Protein AF-A0A7S4I7B5-F1 (afdb_monomer_lite)

Sequence (107 aa):
AAAANTLRDDHNLAEEVQRGLEEISSRQYVWDRAELQAAAMRALEQPELCGWAKRVLLGEDRRSLSVHSHEGSIEKEQLASQPMPDNAAPIVLPDGAAKFREGLRKC

Foldseek 3Di:
DVLVPLPDDDPDPVSLVVLQVVCVVVVPVPSCVSVVSSVVVVVDDPVNVVVVCCCDPPHDVDDDDDDDDDDDDDPVVPVVPDDDPPPDDDDDDPPVVVVVVVVVVVD

Structure (mmCIF, N/CA/C/O backbone):
data_AF-A0A7S4I7B5-F1
#
_entry.id   AF-A0A7S4I7B5-F1
#
loop_
_atom_site.group_PDB
_atom_site.id
_atom_site.type_symbol
_atom_site.label_atom_id
_atom_site.label_alt_id
_atom_site.label_comp_id
_atom_site.label_asym_id
_atom_site.label_entity_id
_atom_site.label_seq_id
_atom_site.pdbx_PDB_ins_code
_atom_site.Cartn_x
_atom_site.Cartn_y
_atom_site.Cartn_z
_atom_site.occupancy
_atom_site.B_iso_or_equiv
_atom_site.auth_seq_id
_atom_site.auth_comp_id
_atom_site.auth_asym_id
_atom_site.auth_atom_id
_atom_site.pdbx_PDB_model_num
ATOM 1 N N . ALA A 1 1 ? -12.129 10.394 -3.794 1.00 42.62 1 ALA A N 1
ATOM 2 C CA . ALA A 1 1 ? -11.269 11.293 -4.596 1.00 42.62 1 ALA A CA 1
ATOM 3 C C . ALA A 1 1 ? -9.798 10.853 -4.607 1.00 42.62 1 ALA A C 1
ATOM 5 O O . ALA A 1 1 ? -9.262 10.709 -5.690 1.00 42.62 1 ALA A O 1
ATOM 6 N N . ALA A 1 2 ? -9.153 10.557 -3.466 1.00 44.28 2 ALA A N 1
ATOM 7 C CA . ALA A 1 2 ? -7.718 10.211 -3.435 1.00 44.28 2 ALA A CA 1
ATOM 8 C C . ALA A 1 2 ? -7.328 8.887 -4.143 1.00 44.28 2 ALA A C 1
ATOM 10 O O . ALA A 1 2 ? -6.262 8.810 -4.736 1.00 44.28 2 ALA A O 1
ATOM 11 N N . ALA A 1 3 ? -8.208 7.879 -4.152 1.00 41.03 3 ALA A N 1
ATOM 12 C CA . ALA A 1 3 ? -7.995 6.582 -4.816 1.00 41.03 3 ALA A CA 1
ATOM 13 C C . ALA A 1 3 ? -8.029 6.620 -6.355 1.00 41.03 3 ALA A C 1
ATOM 15 O O . ALA A 1 3 ? -7.603 5.681 -7.014 1.00 41.03 3 ALA A O 1
ATOM 16 N N . ALA A 1 4 ? -8.603 7.674 -6.941 1.00 42.66 4 ALA A N 1
ATOM 17 C CA . ALA A 1 4 ? -8.662 7.826 -8.394 1.00 42.66 4 ALA A CA 1
ATOM 18 C C . ALA A 1 4 ? -7.347 8.385 -8.969 1.00 42.66 4 ALA A C 1
ATOM 20 O O . ALA A 1 4 ? -7.153 8.327 -10.175 1.00 42.66 4 ALA A O 1
ATOM 21 N N . ASN A 1 5 ? -6.442 8.874 -8.109 1.00 50.69 5 ASN A N 1
ATOM 22 C CA . ASN A 1 5 ? -5.139 9.422 -8.496 1.00 50.69 5 ASN A CA 1
ATOM 23 C C . ASN A 1 5 ? -4.018 8.368 -8.571 1.00 50.69 5 ASN A C 1
ATOM 25 O O . ASN A 1 5 ? -2.889 8.722 -8.892 1.00 50.69 5 ASN A O 1
ATOM 29 N N . THR A 1 6 ? -4.286 7.097 -8.249 1.00 54.06 6 THR A N 1
ATOM 30 C CA . THR A 1 6 ? -3.304 5.999 -8.374 1.00 54.06 6 THR A CA 1
ATOM 31 C C . THR A 1 6 ? -3.330 5.307 -9.729 1.00 54.06 6 THR A C 1
ATOM 33 O O . THR A 1 6 ? -2.393 4.576 -10.035 1.00 54.06 6 THR A O 1
ATOM 36 N N . LEU A 1 7 ? -4.341 5.567 -10.565 1.00 63.00 7 LEU A N 1
ATOM 37 C CA . LEU A 1 7 ? -4.237 5.322 -12.004 1.00 63.00 7 LEU A CA 1
ATOM 38 C C . LEU A 1 7 ? -3.307 6.395 -12.571 1.00 63.00 7 LEU A C 1
ATOM 40 O O . LEU A 1 7 ? -3.741 7.417 -13.095 1.00 63.00 7 LEU A O 1
ATOM 44 N N . ARG A 1 8 ? -2.015 6.216 -12.310 1.00 63.59 8 ARG A N 1
ATOM 45 C CA . ARG A 1 8 ? -0.966 7.062 -12.844 1.00 63.59 8 ARG A CA 1
ATOM 46 C C . ARG A 1 8 ? -0.671 6.538 -14.239 1.00 63.59 8 ARG A C 1
ATOM 48 O O . ARG A 1 8 ? -0.160 5.431 -14.378 1.00 63.59 8 ARG A O 1
ATOM 55 N N . ASP A 1 9 ? -1.034 7.321 -15.245 1.00 68.94 9 ASP A N 1
ATOM 56 C CA . ASP A 1 9 ? -0.548 7.089 -16.597 1.00 68.94 9 ASP A CA 1
ATOM 57 C C . ASP A 1 9 ? 0.951 7.392 -16.601 1.00 68.94 9 ASP A C 1
ATOM 59 O O . ASP A 1 9 ? 1.361 8.496 -16.231 1.00 68.94 9 ASP A O 1
ATOM 63 N N . ASP A 1 10 ? 1.769 6.415 -16.987 1.00 79.31 10 ASP A N 1
ATOM 64 C CA . ASP A 1 10 ? 3.196 6.648 -17.185 1.00 79.31 10 ASP A CA 1
ATOM 65 C C . ASP A 1 10 ? 3.351 7.649 -18.338 1.00 79.31 10 ASP A C 1
ATOM 67 O O . ASP A 1 10 ? 2.938 7.403 -19.474 1.00 79.31 10 ASP A O 1
ATOM 71 N N . HIS A 1 11 ? 3.932 8.811 -18.055 1.00 83.81 11 HIS A N 1
ATOM 72 C CA . HIS A 1 11 ? 4.104 9.869 -19.048 1.00 83.81 11 HIS A CA 1
ATOM 73 C C . HIS A 1 11 ? 5.336 9.632 -19.925 1.00 83.81 11 HIS A C 1
ATOM 75 O O . HIS A 1 11 ? 5.498 10.273 -20.965 1.00 83.81 11 HIS A O 1
ATOM 81 N N . ASN A 1 12 ? 6.238 8.750 -19.489 1.00 88.88 12 ASN A N 1
ATOM 82 C CA . ASN A 1 12 ? 7.455 8.398 -20.202 1.00 88.88 12 ASN A CA 1
ATOM 83 C C . ASN A 1 12 ? 7.953 6.990 -19.833 1.00 88.88 12 ASN A C 1
ATOM 85 O O . ASN A 1 12 ? 7.587 6.422 -18.808 1.00 88.88 12 ASN A O 1
ATOM 89 N N . LEU A 1 13 ? 8.864 6.466 -20.658 1.00 92.44 13 LEU A N 1
ATOM 90 C CA . LEU A 1 13 ? 9.449 5.133 -20.490 1.00 92.44 13 LEU A CA 1
ATOM 91 C C . LEU A 1 13 ? 10.188 4.952 -19.154 1.00 92.44 13 LEU A C 1
ATOM 93 O O . LEU A 1 13 ? 10.229 3.847 -18.625 1.00 92.44 13 LEU A O 1
ATOM 97 N N . ALA A 1 14 ? 10.796 6.006 -18.603 1.00 93.94 14 ALA A N 1
ATOM 98 C CA . ALA A 1 14 ? 11.522 5.880 -17.342 1.00 93.94 14 ALA A CA 1
ATOM 99 C C . ALA A 1 14 ? 10.567 5.613 -16.168 1.00 93.94 14 ALA A C 1
ATOM 101 O O . ALA A 1 14 ? 10.910 4.836 -15.280 1.00 93.94 14 ALA A O 1
ATOM 102 N N . GLU A 1 15 ? 9.370 6.205 -16.183 1.00 90.06 15 GLU A N 1
ATOM 103 C CA . GLU A 1 15 ? 8.322 5.930 -15.193 1.00 90.06 15 GLU A CA 1
ATOM 104 C C . GLU A 1 15 ? 7.809 4.488 -15.302 1.00 90.06 15 GLU A C 1
ATOM 106 O O . GLU A 1 15 ? 7.730 3.796 -14.287 1.00 90.06 15 GLU A O 1
ATOM 111 N N . GLU A 1 16 ? 7.588 3.997 -16.524 1.00 87.94 16 GLU A N 1
ATOM 112 C CA . GLU A 1 16 ? 7.177 2.609 -16.769 1.00 87.94 16 GLU A CA 1
ATOM 113 C C . GLU A 1 16 ? 8.233 1.603 -16.290 1.00 87.94 16 GLU A C 1
ATOM 115 O O . GLU A 1 16 ? 7.923 0.641 -15.582 1.00 87.94 16 GLU A O 1
ATOM 120 N N . VAL A 1 17 ? 9.506 1.849 -16.614 1.00 93.44 17 VAL A N 1
ATOM 121 C CA . VAL A 1 17 ? 10.621 1.009 -16.159 1.00 93.44 17 VAL A CA 1
ATOM 122 C C . VAL A 1 17 ? 10.740 1.044 -14.638 1.00 93.44 17 VAL A C 1
ATOM 124 O O . VAL A 1 17 ? 10.928 -0.006 -14.027 1.00 93.44 17 VAL A O 1
ATOM 127 N N . GLN A 1 18 ? 10.608 2.215 -14.012 1.00 91.69 18 GLN A N 1
ATOM 128 C CA . GLN A 1 18 ? 10.654 2.343 -12.556 1.00 91.69 18 GLN A CA 1
ATOM 129 C C . GLN A 1 18 ? 9.535 1.528 -11.891 1.00 91.69 18 GLN A C 1
ATOM 131 O O . GLN A 1 18 ? 9.815 0.749 -10.977 1.00 91.69 18 GLN A O 1
ATOM 136 N N . ARG A 1 19 ? 8.298 1.635 -12.393 1.00 88.25 19 ARG A N 1
ATOM 137 C CA . ARG A 1 19 ? 7.158 0.829 -11.931 1.00 88.25 19 ARG A CA 1
ATOM 138 C C . ARG A 1 19 ? 7.447 -0.666 -12.069 1.00 88.25 19 ARG A C 1
ATOM 140 O O . ARG A 1 19 ? 7.238 -1.431 -11.129 1.00 88.25 19 ARG A O 1
ATOM 147 N N . GLY A 1 20 ? 7.993 -1.086 -13.208 1.00 91.69 20 GLY A N 1
ATOM 148 C CA . GLY A 1 20 ? 8.336 -2.487 -13.425 1.00 91.69 20 GLY A CA 1
ATOM 149 C C . GLY A 1 20 ? 9.458 -2.994 -12.507 1.00 91.69 20 GLY A C 1
ATOM 150 O O . GLY A 1 20 ? 9.405 -4.117 -12.004 1.00 91.69 20 GLY A O 1
ATOM 151 N N . LEU A 1 21 ? 10.467 -2.165 -12.234 1.00 94.88 21 LEU A N 1
ATOM 152 C CA . LEU A 1 21 ? 11.570 -2.511 -11.336 1.00 94.88 21 LEU A CA 1
ATOM 153 C C . LEU A 1 21 ? 11.115 -2.689 -9.883 1.00 94.88 21 LEU A C 1
ATOM 155 O O . LEU A 1 21 ? 11.655 -3.548 -9.182 1.00 94.88 21 LEU A O 1
ATOM 159 N N . GLU A 1 22 ? 10.121 -1.935 -9.419 1.00 92.00 22 GLU A N 1
ATOM 160 C CA . GLU A 1 22 ? 9.537 -2.107 -8.082 1.00 92.00 22 GLU A CA 1
ATOM 161 C C . GLU A 1 22 ? 8.875 -3.485 -7.928 1.00 92.00 22 GLU A C 1
ATOM 163 O O . GLU A 1 22 ? 9.116 -4.189 -6.941 1.00 92.00 22 GLU A O 1
ATOM 168 N N . GLU A 1 23 ? 8.139 -3.940 -8.941 1.00 94.44 23 GLU A N 1
ATOM 169 C CA . GLU A 1 23 ? 7.542 -5.281 -8.962 1.00 94.44 23 GLU A CA 1
ATOM 170 C C . GLU A 1 23 ? 8.596 -6.396 -8.980 1.00 94.44 23 GLU A C 1
ATOM 172 O O . GLU A 1 23 ? 8.456 -7.402 -8.277 1.00 94.44 23 GLU A O 1
ATOM 177 N N . ILE A 1 24 ? 9.677 -6.213 -9.746 1.00 96.44 24 ILE A N 1
ATOM 178 C CA . ILE A 1 24 ? 10.777 -7.185 -9.842 1.00 96.44 24 ILE A CA 1
ATOM 179 C C . ILE A 1 24 ? 11.561 -7.252 -8.531 1.00 96.44 24 ILE A C 1
ATOM 181 O O . ILE A 1 24 ? 11.826 -8.340 -8.017 1.00 96.44 24 ILE A O 1
ATOM 185 N N . SER A 1 25 ? 11.949 -6.098 -7.988 1.00 96.69 25 SER 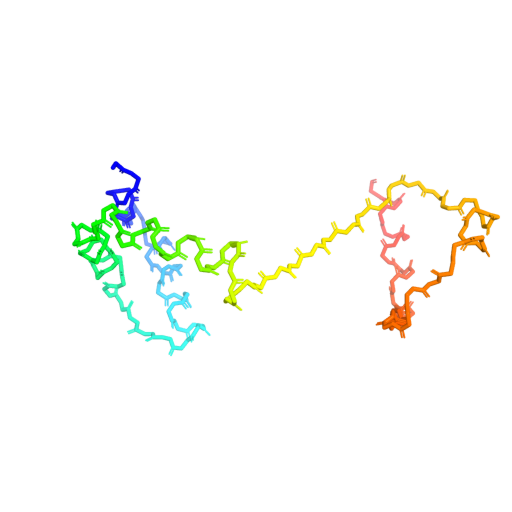A N 1
ATOM 186 C CA . SER A 1 25 ? 12.777 -6.005 -6.780 1.00 96.69 25 SER A CA 1
ATOM 187 C C . SER A 1 25 ? 12.046 -6.525 -5.544 1.00 96.69 25 SER A C 1
ATOM 189 O O . SER A 1 25 ? 12.644 -7.220 -4.720 1.00 96.69 25 SER A O 1
ATOM 191 N N . SER A 1 26 ? 10.738 -6.274 -5.455 1.00 95.69 26 SER A N 1
ATOM 192 C CA . SER A 1 26 ? 9.872 -6.828 -4.413 1.00 95.69 26 SER A CA 1
ATOM 193 C C . SER A 1 26 ? 9.463 -8.286 -4.666 1.00 95.69 26 SER A C 1
ATOM 195 O O . SER A 1 26 ? 8.906 -8.919 -3.767 1.00 95.69 26 SER A O 1
ATOM 197 N N . ARG A 1 27 ? 9.766 -8.833 -5.856 1.00 96.31 27 ARG A N 1
ATOM 198 C CA . ARG A 1 27 ? 9.378 -10.175 -6.333 1.00 96.31 27 ARG A CA 1
ATOM 199 C C . ARG A 1 27 ? 7.868 -10.413 -6.314 1.00 96.31 27 ARG A C 1
ATOM 201 O O . ARG A 1 27 ? 7.423 -11.540 -6.100 1.00 96.31 27 ARG A O 1
ATOM 208 N N . GLN A 1 28 ? 7.084 -9.353 -6.486 1.00 94.44 28 GLN A N 1
ATOM 209 C CA . GLN A 1 28 ? 5.626 -9.432 -6.448 1.00 94.44 28 GLN A CA 1
ATOM 210 C C . GLN A 1 28 ? 5.042 -9.671 -7.842 1.00 94.44 28 GLN A C 1
ATOM 212 O O . GLN A 1 28 ? 4.072 -10.414 -7.954 1.00 94.44 28 GLN A O 1
ATOM 217 N N . TYR A 1 29 ? 5.673 -9.131 -8.893 1.00 94.44 29 TYR A N 1
ATOM 218 C CA . TYR A 1 29 ? 5.295 -9.346 -10.297 1.00 94.44 29 TYR A CA 1
ATOM 219 C C . TYR A 1 29 ? 3.806 -9.081 -10.594 1.00 94.44 29 TYR A C 1
ATOM 221 O O . TYR A 1 29 ? 3.220 -9.731 -11.462 1.00 94.44 29 TYR A O 1
ATOM 229 N N . VAL A 1 30 ? 3.186 -8.139 -9.876 1.00 93.19 30 VAL A N 1
ATOM 230 C CA . VAL A 1 30 ? 1.787 -7.747 -10.088 1.00 93.19 30 VAL A CA 1
ATOM 231 C C . VAL A 1 30 ? 1.778 -6.510 -10.974 1.00 93.19 30 VAL A C 1
ATOM 233 O O . VAL A 1 30 ? 1.786 -5.377 -10.500 1.00 93.19 30 VAL A O 1
ATOM 236 N N . TRP A 1 31 ? 1.817 -6.731 -12.283 1.00 90.56 31 TRP A N 1
ATOM 237 C CA . TRP A 1 31 ? 1.965 -5.651 -13.263 1.00 90.56 31 TRP A CA 1
ATOM 238 C C . TRP A 1 31 ? 0.729 -4.746 -13.367 1.00 90.56 31 TRP A C 1
ATOM 240 O O . TRP A 1 31 ? 0.860 -3.577 -13.710 1.00 90.56 31 TRP A O 1
ATOM 250 N N . ASP A 1 32 ? -0.448 -5.268 -13.017 1.00 90.31 32 ASP A N 1
ATOM 251 C CA . ASP A 1 32 ? -1.748 -4.585 -12.989 1.00 90.31 32 ASP A CA 1
ATOM 252 C C . ASP A 1 32 ? -2.144 -4.116 -11.572 1.00 90.31 32 ASP A C 1
ATOM 254 O O . ASP A 1 32 ? -3.321 -3.962 -11.226 1.00 90.31 32 ASP A O 1
ATOM 258 N N . ARG A 1 33 ? -1.151 -3.910 -10.694 1.00 90.25 33 ARG A N 1
ATOM 259 C CA . ARG A 1 33 ? -1.386 -3.534 -9.293 1.00 90.25 33 ARG A CA 1
ATOM 260 C C . ARG A 1 33 ? -2.238 -2.279 -9.163 1.00 90.25 33 ARG A C 1
ATOM 262 O O . ARG A 1 33 ? -3.081 -2.220 -8.268 1.00 90.25 33 ARG A O 1
ATOM 269 N N . ALA A 1 34 ? -1.997 -1.274 -10.000 1.00 86.12 34 ALA A N 1
ATOM 270 C CA . ALA A 1 34 ?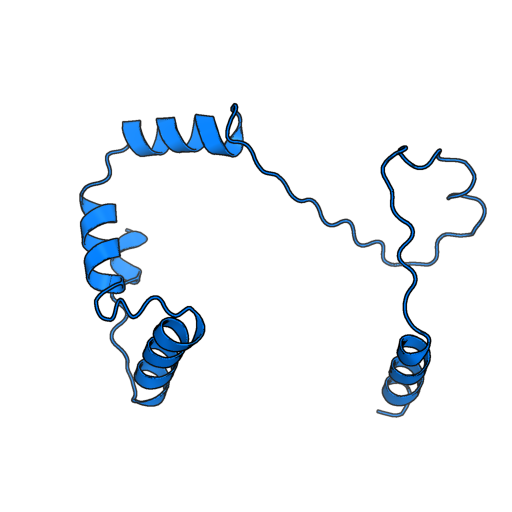 -2.699 0.001 -9.918 1.00 86.12 34 ALA A CA 1
ATOM 271 C C . ALA A 1 34 ? -4.199 -0.185 -10.189 1.00 86.12 34 ALA A C 1
ATOM 273 O O . ALA A 1 34 ? -5.038 0.328 -9.445 1.00 86.12 34 ALA A O 1
ATOM 274 N N . GLU A 1 35 ? -4.539 -0.981 -11.200 1.00 88.38 35 GLU A N 1
ATOM 275 C CA . GLU A 1 35 ? -5.902 -1.333 -11.574 1.00 88.38 35 GLU A CA 1
ATOM 276 C C . GLU A 1 35 ? -6.593 -2.127 -10.463 1.00 88.38 35 GLU A C 1
ATOM 278 O O . GLU A 1 35 ? -7.712 -1.788 -10.062 1.00 88.38 35 GLU A O 1
ATOM 283 N N . LEU A 1 36 ? -5.910 -3.137 -9.913 1.00 90.00 36 LEU A N 1
ATOM 284 C CA . LEU A 1 36 ? -6.423 -3.958 -8.814 1.00 90.00 36 LEU A CA 1
ATOM 285 C C . LEU A 1 36 ? -6.664 -3.130 -7.546 1.00 90.00 36 LEU A C 1
ATOM 287 O O . LEU A 1 36 ? -7.718 -3.242 -6.916 1.00 90.00 36 LEU A O 1
ATOM 291 N N . GLN A 1 37 ? -5.722 -2.257 -7.184 1.00 89.56 37 GLN A N 1
ATOM 292 C CA . GLN A 1 37 ? -5.864 -1.361 -6.038 1.00 89.56 37 GLN A CA 1
ATOM 293 C C . GLN A 1 37 ? -6.998 -0.358 -6.249 1.00 89.56 37 GLN A C 1
ATOM 295 O O . GLN A 1 37 ? -7.806 -0.158 -5.344 1.00 89.56 37 GLN A O 1
ATOM 300 N N . ALA A 1 38 ? -7.115 0.233 -7.440 1.00 86.56 38 ALA A N 1
ATOM 301 C CA . ALA A 1 38 ? -8.207 1.147 -7.757 1.00 86.56 38 ALA A CA 1
ATOM 302 C C . ALA A 1 38 ? -9.573 0.447 -7.671 1.00 86.56 38 ALA A C 1
ATOM 304 O O . ALA A 1 38 ? -10.520 1.015 -7.123 1.00 86.56 38 ALA A O 1
ATOM 305 N N . ALA A 1 39 ? -9.684 -0.789 -8.167 1.00 89.38 39 ALA A N 1
ATOM 306 C CA . ALA A 1 39 ? -10.900 -1.589 -8.050 1.00 89.38 39 ALA A CA 1
ATOM 307 C C . ALA A 1 39 ? -11.248 -1.884 -6.581 1.00 89.38 39 ALA A C 1
ATOM 309 O O . ALA A 1 39 ? -12.380 -1.641 -6.164 1.00 89.38 39 ALA A O 1
ATOM 310 N N . ALA A 1 40 ? -10.270 -2.315 -5.780 1.00 89.56 40 ALA A N 1
ATOM 311 C CA . ALA A 1 40 ? -10.461 -2.587 -4.357 1.00 89.56 40 ALA A CA 1
ATOM 312 C C . ALA A 1 40 ? -10.867 -1.331 -3.571 1.00 89.56 40 ALA A C 1
ATOM 314 O O . ALA A 1 40 ? -11.777 -1.379 -2.749 1.00 89.56 40 ALA A O 1
ATOM 315 N N . MET A 1 41 ? -10.245 -0.182 -3.851 1.00 87.25 41 MET A N 1
ATOM 316 C CA . MET A 1 41 ? -10.585 1.077 -3.185 1.00 87.25 41 MET A CA 1
ATOM 317 C C . MET A 1 41 ? -11.985 1.579 -3.545 1.00 87.25 41 MET A C 1
ATOM 319 O O . MET A 1 41 ? -12.635 2.190 -2.703 1.00 87.25 41 MET A O 1
ATOM 323 N N . ARG A 1 42 ? -12.461 1.341 -4.776 1.00 87.56 42 ARG A N 1
ATOM 324 C CA . ARG A 1 42 ? -13.841 1.674 -5.174 1.00 87.56 42 ARG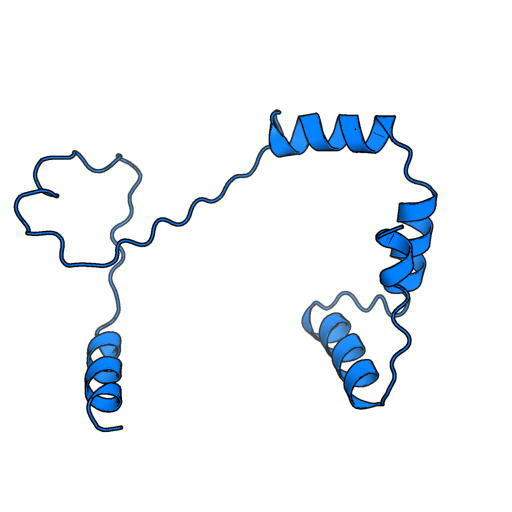 A CA 1
ATOM 325 C C . ARG A 1 42 ? -14.877 0.795 -4.480 1.00 87.56 42 ARG A C 1
ATOM 327 O O . ARG A 1 42 ? -15.990 1.256 -4.276 1.00 87.56 42 ARG A O 1
ATOM 334 N N . ALA A 1 43 ? -14.515 -0.443 -4.154 1.00 90.88 43 ALA A N 1
ATOM 335 C CA . ALA A 1 43 ? -15.384 -1.387 -3.461 1.00 90.88 43 ALA A CA 1
ATOM 336 C C . ALA A 1 43 ? -15.400 -1.196 -1.933 1.00 90.88 43 ALA A C 1
ATOM 338 O O . ALA A 1 43 ? -16.191 -1.846 -1.259 1.00 90.88 43 ALA A O 1
ATOM 339 N N . LEU A 1 44 ? -14.519 -0.350 -1.387 1.00 91.44 44 LEU A N 1
ATOM 340 C CA . LEU A 1 44 ? -14.360 -0.188 0.053 1.00 91.44 44 LEU A CA 1
ATOM 341 C C . LEU A 1 44 ? -15.449 0.713 0.640 1.00 91.44 44 LEU A C 1
ATOM 343 O O . LEU A 1 44 ? -15.540 1.896 0.302 1.00 91.44 44 LEU A O 1
ATOM 347 N N . GLU A 1 45 ? -16.200 0.183 1.600 1.00 93.94 45 GLU A N 1
ATOM 348 C CA . GLU A 1 45 ? -17.255 0.932 2.273 1.00 93.94 45 GLU A CA 1
ATOM 349 C C . GLU A 1 45 ? -16.728 1.690 3.503 1.00 93.94 45 GLU A C 1
ATOM 351 O O . GLU A 1 45 ? -15.841 1.239 4.238 1.00 93.94 45 GLU A O 1
ATOM 356 N N . GLN A 1 46 ? -17.309 2.861 3.783 1.00 94.00 46 GLN A N 1
ATOM 357 C CA . GLN A 1 46 ? -16.945 3.678 4.949 1.00 94.00 46 GLN A CA 1
ATOM 358 C C . GLN A 1 46 ? -16.948 2.904 6.288 1.00 94.00 46 GLN A C 1
ATOM 360 O O . GLN A 1 46 ? -15.976 3.045 7.038 1.00 94.00 46 GLN A O 1
ATOM 365 N N . PRO A 1 47 ? -17.976 2.099 6.640 1.00 96.06 47 PRO A N 1
ATOM 366 C CA . PRO A 1 47 ? -17.963 1.332 7.886 1.00 96.06 47 PRO A CA 1
ATOM 367 C C . PRO A 1 47 ? -16.796 0.341 7.976 1.00 96.06 47 PRO A C 1
ATOM 369 O O . PRO A 1 47 ? -16.232 0.175 9.060 1.00 96.06 47 PRO A O 1
ATOM 372 N N . GLU A 1 48 ? -16.394 -0.272 6.862 1.00 94.25 48 GLU A N 1
ATOM 373 C CA . GLU A 1 48 ? -15.269 -1.211 6.817 1.00 94.25 48 GLU A CA 1
ATOM 374 C C . GLU A 1 4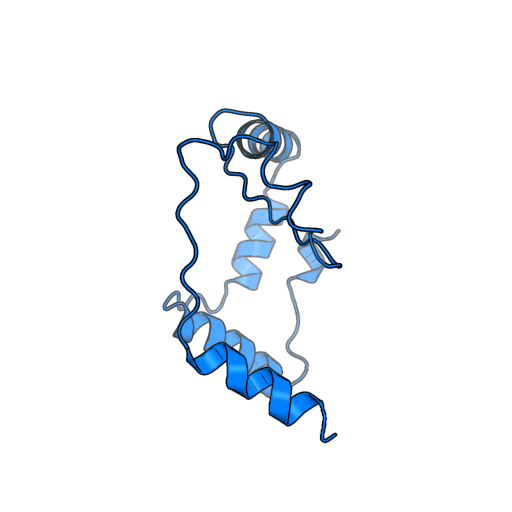8 ? -13.949 -0.488 7.080 1.00 94.25 48 GLU A C 1
ATOM 376 O O . GLU A 1 48 ? -13.162 -0.914 7.931 1.00 94.25 48 GLU A O 1
ATOM 381 N N . LEU A 1 49 ? -13.746 0.663 6.430 1.00 93.75 49 LEU A N 1
ATOM 382 C CA . LEU A 1 49 ? -12.575 1.509 6.650 1.00 93.75 49 LEU A CA 1
ATOM 383 C C . LEU A 1 49 ? -12.502 2.001 8.103 1.00 93.75 49 LEU A C 1
ATOM 385 O O . LEU A 1 49 ? -11.442 1.942 8.728 1.00 93.75 49 LEU A O 1
ATOM 389 N N . CYS A 1 50 ? -13.625 2.451 8.670 1.00 94.69 50 CYS A N 1
ATOM 390 C CA . CYS A 1 50 ? -13.692 2.875 10.067 1.00 94.69 50 CYS A CA 1
ATOM 391 C C . CYS A 1 50 ? -13.403 1.719 11.037 1.00 94.69 50 CYS A C 1
ATOM 393 O O . CYS A 1 50 ? -12.710 1.919 12.037 1.00 94.69 50 CYS A O 1
ATOM 395 N N . GLY A 1 51 ? -13.920 0.520 10.760 1.00 95.31 51 GLY A N 1
ATOM 396 C CA . GLY A 1 51 ? -13.658 -0.679 11.555 1.00 95.31 51 GLY A CA 1
ATOM 397 C C . GLY A 1 51 ? -12.185 -1.085 11.517 1.00 95.31 51 GLY A C 1
ATOM 398 O O . GLY A 1 51 ? -11.578 -1.317 12.564 1.00 95.31 51 GLY A O 1
ATOM 399 N N . TRP A 1 52 ? -11.587 -1.099 10.325 1.00 94.62 52 TRP A N 1
ATOM 400 C CA . TRP A 1 52 ? -10.159 -1.350 10.140 1.00 94.62 52 TRP A CA 1
ATOM 401 C C . TRP A 1 52 ? -9.297 -0.319 10.880 1.00 94.62 52 TRP A C 1
ATOM 403 O O . TRP A 1 52 ? -8.415 -0.700 11.649 1.00 94.62 52 TRP A O 1
ATOM 413 N N . ALA A 1 53 ? -9.595 0.976 10.730 1.00 94.00 53 ALA A N 1
ATOM 414 C CA . ALA A 1 53 ? -8.828 2.048 11.361 1.00 94.00 53 ALA A CA 1
ATOM 415 C C . ALA A 1 53 ? -8.854 1.947 12.892 1.00 94.00 53 ALA A C 1
ATOM 417 O O . ALA A 1 53 ? -7.820 2.101 13.540 1.00 94.00 53 ALA A O 1
ATOM 418 N N . LYS A 1 54 ? -10.014 1.629 13.482 1.00 95.94 54 LYS A N 1
ATOM 419 C CA . LYS A 1 54 ? -10.124 1.403 14.930 1.00 95.94 54 LYS A CA 1
ATOM 420 C C . LYS A 1 54 ? -9.229 0.253 15.390 1.00 95.94 54 LYS A C 1
ATOM 422 O O . LYS A 1 54 ? -8.508 0.427 16.366 1.00 95.94 54 LYS A O 1
ATOM 427 N N . ARG A 1 55 ? -9.230 -0.883 14.683 1.00 96.00 55 ARG A N 1
ATOM 428 C CA . ARG A 1 55 ? -8.396 -2.044 15.045 1.00 96.00 55 ARG A CA 1
ATOM 429 C C . ARG A 1 55 ? -6.903 -1.760 14.912 1.00 96.00 55 ARG A C 1
ATOM 431 O O . ARG A 1 55 ? -6.157 -2.033 15.844 1.00 96.00 55 ARG A O 1
ATOM 438 N N . VAL A 1 56 ? -6.478 -1.169 13.796 1.00 95.38 56 VAL A N 1
ATOM 439 C CA . VAL A 1 56 ? -5.051 -1.002 13.470 1.00 95.38 56 VAL A CA 1
ATOM 440 C C . VAL A 1 56 ? -4.411 0.200 14.165 1.00 95.38 56 VAL A C 1
ATOM 442 O O . VAL A 1 56 ? -3.225 0.161 14.480 1.00 95.38 56 VAL A O 1
ATOM 445 N N . LEU A 1 57 ? -5.155 1.279 14.423 1.00 92.50 57 LEU A N 1
ATOM 446 C CA . LEU A 1 57 ? -4.585 2.480 15.047 1.00 92.50 57 LEU A CA 1
ATOM 447 C C . LEU A 1 57 ? -4.752 2.501 16.568 1.00 92.50 57 LEU A C 1
ATOM 449 O O . LEU A 1 57 ? -3.895 3.041 17.268 1.00 92.50 57 LEU A O 1
ATOM 453 N N . LEU A 1 58 ? -5.851 1.944 17.084 1.00 91.00 58 LEU A N 1
ATOM 454 C CA . LEU A 1 58 ? -6.231 2.058 18.497 1.00 91.00 58 LEU A CA 1
ATOM 455 C C . LEU A 1 58 ? -6.432 0.706 19.191 1.00 91.00 58 LEU A C 1
ATOM 457 O O . LEU A 1 58 ? -6.500 0.674 20.417 1.00 91.00 58 LEU A O 1
ATOM 461 N N . GLY A 1 59 ? -6.563 -0.376 18.426 1.00 89.81 59 GLY A N 1
ATOM 462 C CA . GLY A 1 59 ? -6.960 -1.688 18.920 1.00 89.81 59 GLY A CA 1
ATOM 463 C C . GLY A 1 59 ? -5.816 -2.690 19.018 1.00 89.81 59 GLY A C 1
ATOM 464 O O . GLY A 1 59 ? -4.641 -2.338 19.109 1.00 89.81 59 GLY A O 1
ATOM 465 N N . GLU A 1 60 ? -6.200 -3.962 19.006 1.00 88.19 60 GLU A N 1
ATOM 466 C CA . GLU A 1 60 ? -5.319 -5.120 19.195 1.00 88.19 60 GLU A CA 1
ATOM 467 C C . GLU A 1 60 ? -4.271 -5.299 18.086 1.00 88.19 60 GLU A C 1
ATOM 469 O O . GLU A 1 60 ? -3.170 -5.770 18.355 1.00 88.19 60 GLU A O 1
ATOM 474 N N . ASP A 1 61 ? -4.564 -4.839 16.866 1.00 94.44 61 ASP A N 1
ATOM 475 C CA . ASP A 1 61 ? -3.668 -4.955 15.708 1.00 94.44 61 ASP A CA 1
ATOM 476 C C . 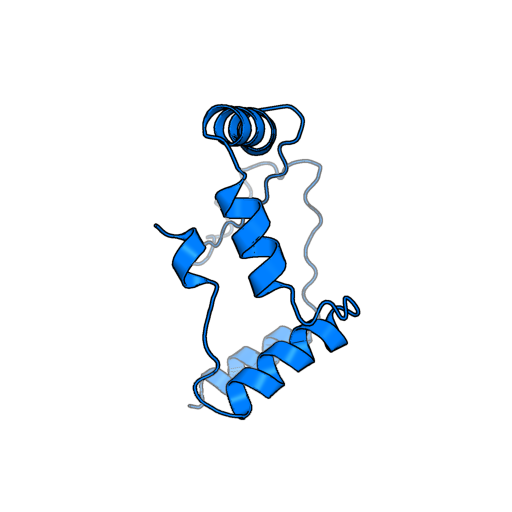ASP A 1 61 ? -2.627 -3.816 15.644 1.00 94.44 61 ASP A C 1
ATOM 478 O O . ASP A 1 61 ? -1.886 -3.678 14.659 1.00 94.44 61 ASP A O 1
ATOM 482 N N . ARG A 1 62 ? -2.578 -2.958 16.671 1.00 94.44 62 ARG A N 1
ATOM 483 C CA . ARG A 1 62 ? -1.736 -1.764 16.677 1.00 94.44 62 ARG A CA 1
ATOM 484 C C . ARG A 1 62 ? -0.253 -2.117 16.698 1.00 94.44 62 ARG A C 1
ATOM 486 O O . ARG A 1 62 ? 0.278 -2.650 17.668 1.00 94.44 62 ARG A O 1
ATOM 493 N N . ARG A 1 63 ? 0.452 -1.681 15.652 1.00 93.56 63 ARG A N 1
ATOM 494 C CA . ARG A 1 63 ? 1.918 -1.702 15.552 1.00 93.56 63 ARG A CA 1
ATOM 495 C C . ARG A 1 63 ? 2.425 -0.267 15.436 1.00 93.56 63 ARG A C 1
ATOM 497 O O . ARG A 1 63 ? 2.092 0.416 14.473 1.00 93.56 63 ARG A O 1
ATOM 504 N N . SER A 1 64 ? 3.204 0.200 16.414 1.00 92.62 64 SER A N 1
ATOM 505 C CA . SER A 1 64 ? 3.745 1.568 16.429 1.00 92.62 64 SER A CA 1
ATOM 506 C C . SER A 1 64 ? 5.264 1.587 16.535 1.00 92.62 64 SER A C 1
ATOM 508 O O . SER A 1 64 ? 5.834 0.882 17.362 1.00 92.62 64 SER A O 1
ATOM 510 N N . LEU A 1 65 ? 5.890 2.453 15.740 1.00 92.75 65 LEU A N 1
ATOM 511 C CA . LEU A 1 65 ? 7.314 2.773 15.783 1.00 92.75 65 LEU A CA 1
ATOM 512 C C . LEU A 1 65 ? 7.452 4.288 15.978 1.00 92.75 65 LEU A C 1
ATOM 514 O O . LEU A 1 65 ? 6.908 5.050 15.179 1.00 92.75 65 LEU A O 1
ATOM 518 N N . SER A 1 66 ? 8.158 4.725 17.023 1.00 92.44 66 SER A N 1
ATOM 519 C CA . SER A 1 66 ? 8.486 6.137 17.252 1.00 92.44 66 SER A CA 1
ATOM 520 C C . SER A 1 66 ? 9.992 6.359 17.131 1.00 92.44 66 SER A C 1
ATOM 522 O O . SER A 1 66 ? 10.790 5.615 17.696 1.00 92.44 66 SER A O 1
ATOM 524 N N . VAL A 1 67 ? 10.385 7.387 16.376 1.00 90.62 67 VAL A N 1
ATOM 525 C CA . VAL A 1 67 ? 11.787 7.788 16.202 1.00 90.62 67 VAL A CA 1
ATOM 526 C C . VAL A 1 67 ? 11.969 9.148 16.859 1.00 90.62 67 VAL A C 1
ATOM 528 O O . VAL A 1 67 ? 11.337 10.123 16.460 1.00 90.62 67 VAL A O 1
ATOM 531 N N . HIS A 1 68 ? 12.829 9.207 17.873 1.00 87.44 68 HIS A N 1
ATOM 532 C CA . HIS A 1 68 ? 13.166 10.440 18.575 1.00 87.44 68 HIS A CA 1
ATOM 533 C C . HIS A 1 68 ? 14.555 10.888 18.129 1.00 87.44 68 HIS A C 1
ATOM 535 O O . HIS A 1 68 ? 15.540 10.194 18.370 1.00 87.44 68 HIS A O 1
ATOM 541 N N . SER A 1 69 ? 14.629 12.040 17.467 1.00 82.81 69 SER A N 1
ATOM 542 C CA . SER A 1 69 ? 15.893 12.687 17.121 1.00 82.81 69 SER A CA 1
ATOM 543 C C . SER A 1 69 ? 16.085 13.892 18.032 1.00 82.81 69 SER A C 1
ATOM 545 O O . SER A 1 69 ? 15.201 14.745 18.105 1.00 82.81 69 SER A O 1
ATOM 547 N N . HIS A 1 70 ? 17.216 13.958 18.731 1.00 81.62 70 HIS A N 1
ATOM 548 C CA . HIS A 1 70 ? 17.595 15.114 19.537 1.00 81.62 70 HIS A CA 1
ATOM 549 C C . HIS A 1 70 ? 18.720 15.867 18.825 1.00 81.62 70 HIS A C 1
ATOM 551 O O . HIS A 1 70 ? 19.756 15.284 18.501 1.00 81.62 70 HIS A O 1
ATOM 557 N N . GLU A 1 71 ? 18.499 17.149 18.549 1.00 59.16 71 GLU A N 1
ATOM 558 C CA . GLU A 1 71 ? 19.498 18.044 17.976 1.00 59.16 71 GLU A CA 1
ATOM 559 C C . GLU A 1 71 ? 20.148 18.833 19.118 1.00 59.16 71 GLU A C 1
ATOM 561 O O . GLU A 1 71 ? 19.467 19.549 19.846 1.00 59.16 71 GLU A O 1
ATOM 566 N N . GLY A 1 72 ? 21.460 18.672 19.298 1.00 54.25 72 GLY A N 1
ATOM 567 C CA . GLY A 1 72 ? 22.216 19.340 20.359 1.00 54.25 72 GLY A CA 1
ATOM 568 C C . GLY A 1 72 ? 22.750 18.367 21.405 1.00 54.25 72 GLY A C 1
ATOM 569 O O . GLY A 1 72 ? 22.114 17.387 21.775 1.00 54.25 72 GLY A O 1
ATOM 570 N N . SER A 1 73 ? 23.989 18.598 21.823 1.00 49.00 73 SER A N 1
ATOM 571 C CA . SER A 1 73 ? 24.707 17.803 22.812 1.00 49.00 73 SER A CA 1
ATOM 572 C C . SER A 1 73 ? 23.891 17.639 24.086 1.00 49.00 73 SER A C 1
ATOM 574 O O . SER A 1 73 ? 23.613 18.615 24.775 1.00 49.00 73 SER A O 1
ATOM 576 N N . ILE A 1 74 ? 23.606 16.391 24.440 1.00 49.75 74 ILE A N 1
ATOM 577 C CA . ILE A 1 74 ? 23.354 16.020 25.823 1.00 49.75 74 ILE A CA 1
ATOM 578 C C . ILE A 1 74 ? 24.578 16.503 26.609 1.00 49.75 74 ILE A C 1
ATOM 580 O O . ILE A 1 74 ? 25.663 15.920 26.498 1.00 49.75 74 ILE A O 1
ATOM 584 N N . GLU A 1 75 ? 24.437 17.588 27.369 1.00 50.72 75 GLU A N 1
ATOM 585 C CA . GLU A 1 75 ? 25.338 17.828 28.486 1.00 50.72 75 GLU A CA 1
ATOM 586 C C . GLU A 1 75 ? 25.259 16.560 29.337 1.00 50.72 75 GLU A C 1
ATOM 588 O O . GLU A 1 75 ? 24.179 16.163 29.779 1.00 50.72 75 GLU A O 1
ATOM 593 N N . LYS A 1 76 ? 26.386 15.845 29.451 1.00 51.47 76 LYS A N 1
ATOM 594 C CA . LYS A 1 76 ? 26.480 14.477 29.995 1.00 51.47 76 LYS A CA 1
ATOM 595 C C . LYS A 1 76 ? 25.802 14.297 31.364 1.00 51.47 76 LYS A C 1
ATOM 597 O O . LYS A 1 76 ? 25.540 13.167 31.761 1.00 51.47 76 LYS A O 1
ATOM 602 N N . GLU A 1 77 ? 25.494 15.385 32.061 1.00 48.50 77 GLU A N 1
ATOM 603 C CA . GLU A 1 77 ? 24.852 15.408 33.372 1.00 48.50 77 GLU A CA 1
ATOM 604 C C . GLU A 1 77 ? 23.324 15.206 33.340 1.00 48.50 77 GLU A C 1
ATOM 606 O O . GLU A 1 77 ? 22.762 14.736 34.328 1.00 48.50 77 GLU A O 1
ATOM 611 N N . GLN A 1 78 ? 22.633 15.451 32.219 1.00 47.69 78 GLN A N 1
ATOM 612 C CA . GLN A 1 78 ? 21.165 15.303 32.156 1.00 47.69 78 GLN A CA 1
ATOM 613 C C . GLN A 1 78 ? 20.681 13.914 31.704 1.00 47.69 78 GLN A C 1
ATOM 615 O O . GLN A 1 78 ? 19.544 13.546 31.987 1.00 47.69 78 GLN A O 1
ATOM 620 N N . LEU A 1 79 ? 21.533 13.103 31.062 1.00 48.75 79 LEU A N 1
ATOM 621 C CA . LEU A 1 79 ? 21.194 11.710 30.709 1.00 48.75 79 LEU A CA 1
ATOM 622 C C . LEU A 1 79 ? 21.491 10.711 31.827 1.00 48.75 79 LEU A C 1
ATOM 624 O O . LEU A 1 79 ? 20.898 9.641 31.860 1.00 48.75 79 LEU A O 1
ATOM 628 N N . ALA A 1 80 ? 22.408 11.044 32.739 1.00 51.91 80 ALA A N 1
ATOM 629 C CA . ALA A 1 80 ? 22.766 10.173 33.859 1.00 51.91 80 ALA A CA 1
ATOM 630 C C . ALA A 1 80 ? 21.657 10.078 34.925 1.00 51.91 80 ALA A C 1
ATOM 632 O O . ALA A 1 80 ? 21.718 9.222 35.803 1.00 51.91 80 ALA A O 1
ATOM 633 N N . SER A 1 81 ? 20.655 10.959 34.862 1.00 54.25 81 SER A N 1
ATOM 634 C CA . SER A 1 81 ? 19.571 11.066 35.843 1.00 54.25 81 SER A CA 1
ATOM 635 C C . SER A 1 81 ? 18.245 10.453 35.382 1.00 54.25 81 SER A C 1
ATOM 637 O O . SER A 1 81 ? 17.311 10.387 36.179 1.00 54.25 81 SER A O 1
ATOM 639 N N . GLN A 1 82 ? 18.154 9.950 34.145 1.00 53.28 82 GLN A N 1
ATOM 640 C CA . GLN A 1 82 ? 16.991 9.188 33.688 1.00 53.28 82 GLN A CA 1
ATOM 641 C C . GLN A 1 82 ? 17.370 7.711 33.532 1.00 53.28 82 GLN A C 1
ATOM 643 O O . GLN A 1 82 ? 18.262 7.397 32.741 1.00 53.28 82 GLN A O 1
ATOM 648 N N . PRO A 1 83 ? 16.733 6.787 34.276 1.00 57.06 83 PRO A N 1
ATOM 649 C CA . PRO A 1 83 ? 16.981 5.369 34.084 1.00 57.06 83 PRO A CA 1
ATOM 650 C C . PRO A 1 83 ? 16.562 4.976 32.664 1.00 57.06 83 PRO A C 1
ATOM 652 O O . PRO A 1 83 ? 15.436 5.234 32.236 1.00 57.06 83 PRO A O 1
ATOM 655 N N . MET A 1 84 ? 17.493 4.369 31.927 1.00 56.94 84 MET A N 1
ATOM 656 C CA . MET A 1 84 ? 17.210 3.758 30.631 1.00 56.94 84 MET A CA 1
ATOM 657 C C . MET A 1 84 ? 16.138 2.673 30.811 1.00 56.94 84 MET A C 1
ATOM 659 O O . MET A 1 84 ? 16.226 1.905 31.769 1.00 56.94 84 MET A O 1
ATOM 663 N N . PRO A 1 85 ? 15.137 2.579 29.918 1.00 65.00 85 PRO A N 1
ATOM 664 C CA . PRO A 1 85 ? 14.177 1.486 29.966 1.00 65.00 85 PRO A CA 1
ATOM 665 C C . PRO A 1 85 ? 14.899 0.153 29.731 1.00 65.00 85 PRO A C 1
ATOM 667 O O . PRO A 1 85 ? 15.762 0.070 28.854 1.00 65.00 85 PRO A O 1
ATOM 670 N N . ASP A 1 86 ? 14.508 -0.889 30.471 1.00 59.97 86 ASP A N 1
ATOM 671 C CA . ASP A 1 86 ? 15.176 -2.206 30.537 1.00 59.97 86 ASP A CA 1
ATOM 672 C C . ASP A 1 86 ? 15.418 -2.890 29.173 1.00 59.97 86 ASP A C 1
ATOM 674 O O . ASP A 1 86 ? 16.236 -3.800 29.057 1.00 59.97 86 ASP A O 1
ATOM 678 N N . ASN A 1 87 ? 14.750 -2.426 28.114 1.00 63.88 87 ASN A N 1
ATOM 679 C CA . ASN A 1 87 ? 14.796 -3.002 26.770 1.00 63.88 87 ASN A CA 1
ATOM 680 C C . ASN A 1 87 ? 15.670 -2.208 25.780 1.00 63.88 87 ASN A C 1
ATOM 682 O O . ASN A 1 87 ? 15.639 -2.474 24.577 1.00 63.88 87 ASN A O 1
ATOM 686 N N . ALA A 1 88 ? 16.412 -1.200 26.238 1.00 58.97 88 ALA A N 1
ATOM 687 C CA . ALA A 1 88 ? 17.242 -0.380 25.365 1.00 58.97 88 ALA A CA 1
ATOM 688 C C . ALA A 1 88 ? 18.573 -1.081 25.043 1.00 58.97 88 ALA A C 1
ATOM 690 O O . ALA A 1 88 ? 19.505 -1.095 25.846 1.00 58.97 88 ALA A O 1
ATOM 691 N N . ALA A 1 89 ? 18.681 -1.650 23.840 1.00 53.12 89 ALA A N 1
ATOM 692 C CA . ALA A 1 89 ? 19.951 -2.164 23.339 1.00 53.12 89 ALA A CA 1
ATOM 693 C C . ALA A 1 89 ? 20.908 -0.997 23.010 1.00 53.12 89 ALA A C 1
ATOM 695 O O . ALA A 1 89 ? 20.512 -0.069 22.296 1.00 53.12 89 ALA A O 1
ATOM 696 N N . PRO A 1 90 ? 22.168 -1.019 23.484 1.00 53.97 90 PRO A N 1
ATOM 697 C CA . PRO A 1 90 ? 23.144 0.001 23.131 1.00 53.97 90 PRO A CA 1
ATOM 698 C C . PRO A 1 90 ? 23.500 -0.107 21.644 1.00 53.97 90 PRO A C 1
ATOM 700 O O . PRO A 1 90 ? 23.941 -1.151 21.164 1.00 53.97 90 PRO A O 1
ATOM 703 N N . ILE A 1 91 ? 23.329 0.991 20.908 1.00 55.84 91 ILE A N 1
ATOM 704 C CA . ILE A 1 91 ? 23.761 1.083 19.513 1.00 55.84 91 ILE A CA 1
ATOM 705 C C . ILE A 1 91 ? 25.275 1.312 19.505 1.00 55.84 91 ILE A C 1
ATOM 707 O O . ILE A 1 91 ? 25.750 2.418 19.760 1.00 55.84 91 ILE A O 1
ATOM 711 N N . VAL A 1 92 ? 26.040 0.263 19.201 1.00 59.06 92 VAL A N 1
ATOM 712 C CA . VAL A 1 92 ? 27.472 0.378 18.901 1.00 59.06 92 VAL A CA 1
ATOM 713 C C . VAL A 1 92 ? 27.604 0.780 17.435 1.00 59.06 92 VAL A C 1
ATOM 715 O O . VAL A 1 92 ? 27.409 -0.037 16.536 1.00 59.06 92 VAL A O 1
ATOM 718 N N . LEU A 1 93 ? 27.890 2.056 17.178 1.00 53.94 93 LEU A N 1
ATOM 719 C CA . LEU A 1 93 ? 28.224 2.512 15.829 1.00 53.94 93 LEU A CA 1
ATOM 720 C C . LEU A 1 93 ? 29.627 1.992 15.464 1.00 53.94 93 LEU A C 1
ATOM 722 O O . LEU A 1 93 ? 30.556 2.213 16.239 1.00 53.94 93 LEU A O 1
ATOM 726 N N . PRO A 1 94 ? 29.813 1.325 14.311 1.00 53.44 94 PRO A N 1
ATOM 727 C CA . PRO A 1 94 ? 31.133 0.880 13.881 1.00 53.44 94 PRO A CA 1
ATOM 728 C C . PRO A 1 94 ? 32.043 2.075 13.552 1.00 53.44 94 PRO A C 1
ATOM 730 O O . PRO A 1 94 ? 31.587 3.093 13.019 1.00 53.44 94 PRO A O 1
ATOM 733 N N . ASP A 1 95 ? 33.344 1.914 13.816 1.00 57.12 95 ASP A N 1
ATOM 734 C CA . ASP A 1 95 ? 34.410 2.938 13.769 1.00 57.12 95 ASP A CA 1
ATOM 735 C C . ASP A 1 95 ? 34.511 3.756 12.459 1.00 57.12 95 ASP A C 1
ATOM 737 O O . ASP A 1 95 ? 35.185 4.787 12.397 1.00 57.12 95 ASP A O 1
ATOM 741 N N . GLY A 1 96 ? 33.817 3.347 11.393 1.00 51.66 96 GLY A N 1
ATOM 742 C CA . GLY A 1 96 ? 33.750 4.062 10.117 1.00 51.66 96 GLY A CA 1
ATOM 743 C C . GLY A 1 96 ? 32.941 5.367 10.136 1.00 51.66 96 GLY A C 1
ATOM 744 O O . GLY A 1 96 ? 33.143 6.209 9.261 1.00 51.66 96 GLY A O 1
ATOM 745 N N . ALA A 1 97 ? 32.068 5.586 11.128 1.00 50.44 97 ALA A N 1
ATOM 746 C CA . ALA A 1 97 ? 31.220 6.785 11.199 1.00 50.44 97 ALA A CA 1
ATOM 747 C C . ALA A 1 97 ? 32.007 8.087 11.468 1.00 50.44 97 ALA A C 1
ATOM 749 O O . ALA A 1 97 ? 31.553 9.179 11.118 1.00 50.44 97 ALA A O 1
ATOM 750 N N . ALA A 1 98 ? 33.214 7.990 12.039 1.00 52.09 98 ALA A N 1
ATOM 751 C CA . ALA A 1 98 ? 34.063 9.151 12.308 1.00 52.09 98 ALA A CA 1
ATOM 752 C C . ALA A 1 98 ? 34.596 9.810 11.021 1.00 52.09 98 ALA A C 1
ATOM 754 O O . ALA A 1 98 ? 34.723 11.033 10.962 1.00 52.09 98 ALA A O 1
ATOM 755 N N . LYS A 1 99 ? 34.843 9.025 9.961 1.00 47.97 99 LYS A N 1
ATOM 756 C CA . LYS A 1 99 ? 35.442 9.526 8.709 1.00 47.97 99 LYS A CA 1
ATOM 757 C C . LYS A 1 99 ? 34.469 10.335 7.847 1.00 47.97 99 LYS A C 1
ATOM 759 O O . LYS A 1 99 ? 34.902 11.181 7.071 1.00 47.97 99 LYS A O 1
ATOM 764 N N . PHE A 1 100 ? 33.160 10.138 8.017 1.00 43.72 100 PHE A N 1
ATOM 765 C CA . PHE A 1 100 ? 32.144 10.889 7.271 1.00 43.72 100 PHE A CA 1
ATOM 766 C C . PHE A 1 100 ? 32.114 12.376 7.671 1.00 43.72 100 PHE A C 1
ATOM 768 O O . PHE A 1 100 ? 31.850 13.248 6.847 1.00 43.72 100 PHE A O 1
ATOM 775 N N . ARG A 1 101 ? 32.458 12.687 8.930 1.00 47.41 101 ARG A N 1
ATOM 776 C CA . ARG A 1 101 ? 32.472 14.063 9.457 1.00 47.41 101 ARG A CA 1
ATOM 777 C C . ARG A 1 101 ? 33.646 14.903 8.957 1.00 47.41 101 ARG A C 1
ATOM 779 O O . ARG A 1 101 ? 33.537 16.125 8.924 1.00 47.41 101 ARG A O 1
ATOM 786 N N . GLU A 1 102 ? 34.751 14.276 8.564 1.00 49.44 102 GLU A N 1
ATOM 787 C CA . GLU A 1 102 ? 35.942 14.996 8.100 1.00 49.44 102 GLU A CA 1
ATOM 788 C C . GLU A 1 102 ? 35.824 15.425 6.627 1.00 49.44 102 GLU A C 1
ATOM 790 O O . GLU A 1 102 ? 36.306 16.495 6.257 1.00 49.44 102 GLU A O 1
ATOM 795 N N . GLY A 1 103 ? 35.101 14.652 5.805 1.00 43.50 103 GLY A N 1
ATOM 796 C CA . GLY A 1 103 ? 34.792 15.011 4.414 1.00 43.50 103 GLY A CA 1
ATOM 797 C C . GLY A 1 103 ? 33.809 16.181 4.290 1.00 43.50 103 GLY A C 1
ATOM 798 O O . GLY A 1 103 ? 33.987 17.045 3.441 1.00 43.50 103 GLY A O 1
ATOM 799 N N . LEU A 1 104 ? 32.832 16.268 5.197 1.00 48.34 104 LEU A N 1
ATOM 800 C CA . LEU A 1 104 ? 31.815 17.331 5.222 1.00 48.34 104 LEU A CA 1
ATOM 801 C C . LEU A 1 104 ? 32.322 18.695 5.725 1.00 48.34 104 LEU A C 1
ATOM 803 O O . LEU A 1 104 ? 31.602 19.678 5.616 1.00 48.34 104 LEU A O 1
ATOM 807 N N . ARG A 1 105 ? 33.546 18.779 6.266 1.00 47.41 105 ARG A N 1
ATOM 808 C CA . ARG A 1 105 ? 34.193 20.058 6.632 1.00 47.41 105 ARG A CA 1
ATOM 809 C C . ARG A 1 105 ? 35.049 20.662 5.516 1.00 47.41 105 ARG A C 1
ATOM 811 O O . ARG A 1 105 ? 35.588 21.748 5.708 1.00 47.41 105 ARG A O 1
ATOM 818 N N . LYS A 1 106 ? 35.234 19.955 4.398 1.00 48.53 106 LYS A N 1
ATOM 819 C CA . LYS A 1 106 ? 36.070 20.398 3.268 1.00 48.53 106 LYS A CA 1
ATOM 820 C C . LYS A 1 106 ? 35.269 20.699 1.990 1.00 48.53 106 LYS A C 1
ATOM 822 O O . LYS A 1 106 ? 35.885 20.853 0.938 1.00 48.53 106 LYS A O 1
ATOM 827 N N . CYS A 1 107 ? 33.944 20.808 2.084 1.00 38.75 107 CYS A N 1
ATOM 828 C CA . CYS A 1 107 ? 33.078 21.337 1.028 1.00 38.75 107 CYS A CA 1
ATOM 829 C C . CYS A 1 107 ? 32.437 22.643 1.491 1.00 38.75 107 CYS A C 1
ATOM 831 O O . CYS A 1 107 ? 32.032 22.694 2.674 1.00 38.75 107 CYS A O 1
#

Organism: NCBI:txid72548

Secondary structure (DSSP, 8-state):
-GGGG------SHHHHHHHHHHHHHTT---TTHHHHHHHHHHT--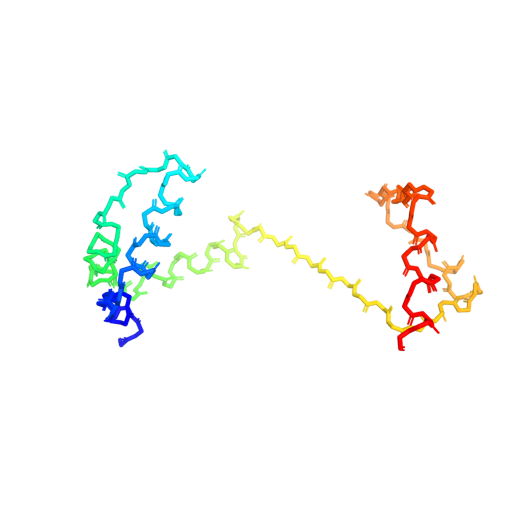HHHHHHHHIIIIISTT----------S---HHHHTTSPPPTT-------TTHHHHHHHTT--

InterPro domains:
  IPR011249 Metalloenzyme, LuxS/M16 peptidase-like [SSF63411] (5-80)

pLDDT: mean 74.65, std 20.06, range [38.75, 96.69]

Radius of gyration: 23.18 Å; chains: 1; bounding box: 54×32×56 Å